Protein AF-A0A5N0GYJ6-F1 (afdb_monomer_lite)

Sequence (69 aa):
CADDGDRPKAVVAAAEPFLAAEALAEIEAGLAALGATGAGEQVHRLVVGSLPVASVLTVGLGQPRYEWP

Radius of gyration: 12.92 Å; chains: 1; bounding box: 40×25×29 Å

Structure (mmCIF, N/CA/C/O backbone):
data_AF-A0A5N0GYJ6-F1
#
_entry.id   AF-A0A5N0GYJ6-F1
#
loop_
_atom_site.group_PDB
_atom_site.id
_atom_site.type_symbol
_atom_site.label_atom_id
_atom_site.label_alt_id
_atom_site.label_comp_id
_atom_site.label_asym_id
_atom_site.label_entity_id
_atom_site.label_seq_id
_atom_site.pdbx_PDB_ins_code
_atom_site.Cartn_x
_atom_site.Cartn_y
_atom_site.Cartn_z
_atom_site.occupancy
_atom_site.B_iso_or_equiv
_atom_site.auth_seq_id
_atom_site.auth_comp_id
_atom_site.auth_asym_id
_atom_site.auth_atom_id
_atom_site.pdbx_PDB_model_num
ATOM 1 N N . CYS A 1 1 ? 28.183 -9.688 4.996 1.00 35.59 1 CYS A N 1
ATOM 2 C CA . CYS A 1 1 ? 27.020 -8.971 5.550 1.00 35.59 1 CYS A CA 1
ATOM 3 C C . CYS A 1 1 ? 26.328 -8.312 4.372 1.00 35.59 1 CYS A C 1
ATOM 5 O O . CYS A 1 1 ? 26.979 -7.511 3.719 1.00 35.59 1 CYS A O 1
ATOM 7 N N . ALA A 1 2 ? 25.137 -8.774 3.990 1.00 43.75 2 ALA A N 1
ATOM 8 C CA . ALA A 1 2 ? 24.443 -8.221 2.831 1.00 43.75 2 ALA A CA 1
ATOM 9 C C . ALA A 1 2 ? 23.890 -6.845 3.208 1.00 43.75 2 ALA A C 1
ATOM 11 O O . ALA A 1 2 ? 23.228 -6.709 4.235 1.00 43.75 2 ALA A O 1
ATOM 12 N N . ASP A 1 3 ? 24.247 -5.849 2.408 1.00 49.31 3 ASP A N 1
ATOM 13 C CA . ASP A 1 3 ? 23.720 -4.498 2.475 1.00 49.31 3 ASP A CA 1
ATOM 14 C C . ASP A 1 3 ? 22.237 -4.553 2.079 1.00 49.31 3 ASP A C 1
ATOM 16 O O . ASP A 1 3 ? 21.883 -4.676 0.910 1.00 49.31 3 ASP A O 1
ATOM 20 N N . ASP A 1 4 ? 21.365 -4.599 3.084 1.00 54.38 4 ASP A N 1
ATOM 21 C CA . ASP A 1 4 ? 19.905 -4.590 2.926 1.00 54.38 4 ASP A CA 1
ATOM 22 C C . ASP A 1 4 ? 19.361 -3.144 2.822 1.00 54.38 4 ASP A C 1
ATOM 24 O O . ASP A 1 4 ? 18.158 -2.909 2.897 1.00 54.38 4 ASP A O 1
ATOM 28 N N . GLY A 1 5 ? 20.261 -2.158 2.689 1.00 51.38 5 GLY A N 1
ATOM 29 C CA . GLY A 1 5 ? 19.971 -0.728 2.798 1.00 51.38 5 GLY A CA 1
ATOM 30 C C . GLY A 1 5 ? 19.529 -0.044 1.503 1.00 51.38 5 GLY A C 1
ATOM 31 O O . GLY A 1 5 ? 18.904 1.008 1.580 1.00 51.38 5 GLY A O 1
ATOM 32 N N . ASP A 1 6 ? 19.799 -0.637 0.335 1.00 55.72 6 ASP A N 1
ATOM 33 C CA . ASP A 1 6 ? 19.575 -0.002 -0.978 1.00 55.72 6 ASP A CA 1
ATOM 34 C C . ASP A 1 6 ? 18.567 -0.760 -1.864 1.00 55.72 6 ASP A C 1
ATOM 36 O O . ASP A 1 6 ? 18.625 -0.736 -3.093 1.00 55.72 6 ASP A O 1
ATOM 40 N N .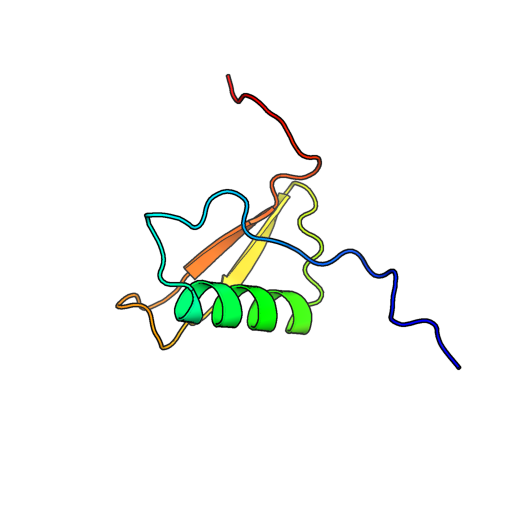 ARG A 1 7 ? 17.624 -1.498 -1.262 1.00 63.31 7 ARG A N 1
ATOM 41 C CA . ARG A 1 7 ? 16.531 -2.098 -2.040 1.00 63.31 7 ARG A CA 1
ATOM 42 C C . ARG A 1 7 ? 15.409 -1.072 -2.219 1.00 63.31 7 ARG A C 1
ATOM 44 O O . ARG A 1 7 ? 14.922 -0.543 -1.220 1.00 63.31 7 ARG A O 1
ATOM 51 N N . PRO A 1 8 ? 14.969 -0.792 -3.461 1.00 68.81 8 PRO A N 1
ATOM 52 C CA . PRO A 1 8 ? 13.915 0.183 -3.704 1.00 68.81 8 PRO A CA 1
ATOM 53 C C . PRO A 1 8 ? 12.638 -0.249 -2.980 1.00 68.81 8 PRO A C 1
ATOM 55 O O . PRO A 1 8 ? 12.126 -1.342 -3.220 1.00 68.81 8 PRO A O 1
ATOM 58 N N . LYS A 1 9 ? 12.138 0.610 -2.088 1.00 81.50 9 LYS A N 1
ATOM 59 C CA . LYS A 1 9 ? 10.903 0.397 -1.329 1.00 81.50 9 LYS A CA 1
ATOM 60 C C . LYS A 1 9 ? 9.820 1.333 -1.853 1.00 81.50 9 LYS A C 1
ATOM 62 O O . LYS A 1 9 ? 10.054 2.528 -2.015 1.00 81.50 9 LYS A O 1
ATOM 67 N N . ALA A 1 10 ? 8.629 0.791 -2.079 1.00 86.31 10 ALA A N 1
ATOM 68 C CA . ALA A 1 10 ? 7.463 1.589 -2.429 1.00 86.31 10 ALA A CA 1
ATOM 69 C C . ALA A 1 10 ? 7.083 2.551 -1.286 1.00 86.31 10 ALA A C 1
ATOM 71 O O . ALA A 1 10 ? 6.953 2.139 -0.132 1.00 86.31 10 ALA A O 1
ATOM 72 N N . VAL A 1 11 ? 6.865 3.818 -1.640 1.00 87.62 11 VAL A N 1
ATOM 73 C CA . VAL A 1 11 ? 6.375 4.887 -0.754 1.00 87.62 11 VAL A CA 1
ATOM 74 C C . VAL A 1 11 ? 5.073 5.427 -1.340 1.00 87.62 11 VAL A C 1
ATOM 76 O O . VAL A 1 11 ? 4.927 5.517 -2.563 1.00 87.62 11 VAL A O 1
ATOM 79 N N . VAL A 1 12 ? 4.105 5.769 -0.491 1.00 87.56 12 VAL A N 1
ATOM 80 C CA . VAL A 1 12 ? 2.805 6.279 -0.951 1.00 87.56 12 VAL A CA 1
ATOM 81 C C . VAL A 1 12 ? 2.927 7.766 -1.302 1.00 87.56 12 VAL A C 1
ATOM 83 O O . VAL A 1 12 ? 3.302 8.585 -0.471 1.00 87.56 12 VAL A O 1
ATOM 86 N N . ALA A 1 13 ? 2.592 8.127 -2.543 1.00 80.31 13 ALA A N 1
ATOM 87 C CA . ALA A 1 13 ? 2.923 9.435 -3.118 1.00 80.31 13 ALA A CA 1
ATOM 88 C C . ALA A 1 13 ? 2.139 10.642 -2.554 1.00 80.31 13 ALA A C 1
ATOM 90 O O . ALA A 1 13 ? 2.606 11.769 -2.684 1.00 80.31 13 ALA A O 1
ATOM 91 N N . ALA A 1 14 ? 0.952 10.442 -1.969 1.00 69.88 14 ALA A N 1
ATOM 92 C CA . ALA A 1 14 ? 0.083 11.540 -1.523 1.00 69.88 14 ALA A CA 1
ATOM 93 C C . ALA A 1 14 ? -0.875 11.093 -0.403 1.00 69.88 14 ALA A C 1
ATOM 95 O O . ALA A 1 14 ? -2.082 10.973 -0.606 1.00 69.88 14 ALA A O 1
ATOM 96 N N . ALA A 1 15 ? -0.324 10.774 0.769 1.00 67.56 15 ALA A N 1
ATOM 97 C CA . ALA A 1 15 ? -1.104 10.223 1.875 1.00 67.56 15 ALA A CA 1
ATOM 98 C C . ALA A 1 15 ? -1.880 11.283 2.676 1.00 67.56 15 ALA A C 1
ATOM 100 O O . ALA A 1 15 ? -3.015 11.027 3.064 1.00 67.56 15 ALA A O 1
ATOM 101 N N . GLU A 1 16 ? -1.328 12.478 2.895 1.00 67.44 16 GLU A N 1
ATOM 102 C CA . GLU A 1 16 ? -2.011 13.534 3.655 1.00 67.44 16 GLU A CA 1
ATOM 103 C C . GLU A 1 16 ? -2.739 14.522 2.730 1.00 67.44 16 GLU A C 1
ATOM 105 O O . GLU A 1 16 ? -2.194 14.895 1.688 1.00 67.44 16 GLU A O 1
ATOM 110 N N . PRO A 1 17 ? -3.963 14.968 3.081 1.00 70.44 17 PRO A N 1
ATOM 111 C CA . PRO A 1 17 ? -4.700 14.737 4.335 1.00 70.44 17 PRO A CA 1
ATOM 112 C C . PRO A 1 17 ? -5.636 13.505 4.325 1.00 70.44 17 PRO A C 1
ATOM 114 O O . PRO A 1 17 ? -6.529 13.403 5.163 1.00 70.44 17 PRO A O 1
ATOM 117 N N . PHE A 1 18 ? -5.505 12.597 3.354 1.00 79.75 18 PHE A N 1
ATOM 118 C CA . PHE A 1 18 ? -6.516 11.570 3.063 1.00 79.75 18 PHE A CA 1
ATOM 119 C C . PHE A 1 18 ? -6.411 10.296 3.916 1.00 79.75 18 PHE A C 1
ATOM 121 O O . PHE A 1 18 ? -7.411 9.604 4.108 1.00 79.75 18 PHE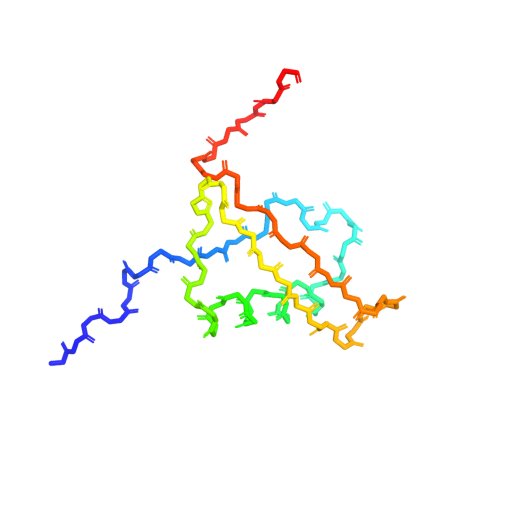 A O 1
ATOM 128 N N . LEU A 1 19 ? -5.218 9.975 4.414 1.00 84.25 19 LEU A N 1
ATOM 129 C CA . LEU A 1 19 ? -4.922 8.791 5.214 1.00 84.25 19 LEU A CA 1
ATOM 130 C C . LEU A 1 19 ? -4.220 9.197 6.508 1.00 84.25 19 LEU A C 1
ATOM 132 O O . LEU A 1 19 ? -3.314 10.027 6.507 1.00 84.25 19 LEU A O 1
ATOM 136 N N . ALA A 1 20 ? -4.619 8.571 7.614 1.00 88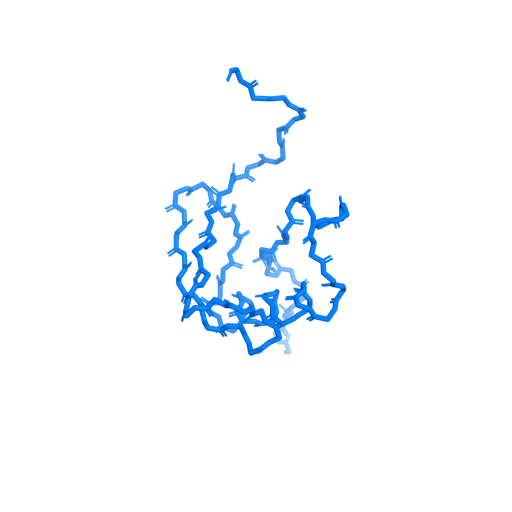.38 20 ALA A N 1
ATOM 137 C CA . ALA A 1 20 ? -3.915 8.712 8.881 1.00 88.38 20 ALA A CA 1
ATOM 138 C C . ALA A 1 20 ? -2.504 8.104 8.789 1.00 88.38 20 ALA A C 1
ATOM 140 O O . ALA A 1 20 ? -2.297 7.098 8.106 1.00 88.38 20 ALA A O 1
ATOM 141 N N . ALA A 1 21 ? -1.552 8.669 9.536 1.00 88.12 21 ALA A N 1
ATOM 142 C CA . ALA A 1 21 ? -0.161 8.208 9.555 1.00 88.12 21 ALA A CA 1
ATOM 143 C C . ALA A 1 21 ? -0.013 6.719 9.930 1.00 88.12 21 ALA A C 1
ATOM 145 O O . ALA A 1 21 ? 0.876 6.038 9.428 1.00 88.12 21 ALA A O 1
ATOM 146 N N . GLU A 1 22 ? -0.904 6.195 10.773 1.00 89.31 22 GLU A N 1
ATOM 147 C CA . GLU A 1 22 ? -0.909 4.780 11.156 1.00 89.31 22 GLU A CA 1
ATOM 148 C C . GLU A 1 22 ? -1.293 3.864 9.986 1.00 89.31 22 GLU A C 1
ATOM 150 O O . GLU A 1 22 ? -0.578 2.910 9.685 1.00 89.31 22 GLU A O 1
ATOM 155 N N . ALA A 1 23 ? -2.342 4.221 9.239 1.00 90.88 23 ALA A N 1
ATOM 156 C CA . ALA A 1 23 ? -2.730 3.496 8.031 1.00 90.88 23 ALA A CA 1
ATOM 157 C C . ALA A 1 23 ? -1.641 3.559 6.950 1.00 90.88 23 ALA A C 1
ATOM 159 O O . ALA A 1 23 ? -1.397 2.575 6.252 1.00 90.88 23 ALA A O 1
ATOM 160 N N . LEU A 1 24 ? -0.957 4.700 6.830 1.00 90.69 24 LEU A N 1
ATOM 161 C CA . LEU A 1 24 ? 0.178 4.862 5.927 1.00 90.69 24 LEU A CA 1
ATOM 162 C C . LEU A 1 24 ? 1.328 3.909 6.287 1.00 90.69 24 LEU A C 1
ATOM 164 O O . LEU A 1 24 ? 1.827 3.189 5.421 1.00 90.69 24 LEU A O 1
ATOM 168 N N . ALA A 1 25 ? 1.707 3.866 7.566 1.00 91.12 25 ALA A N 1
ATOM 169 C CA . ALA A 1 25 ? 2.764 2.986 8.052 1.00 91.12 25 ALA A CA 1
ATOM 170 C C . ALA A 1 25 ? 2.421 1.500 7.842 1.00 91.12 25 ALA A C 1
ATOM 172 O O . ALA A 1 25 ? 3.283 0.728 7.416 1.00 91.12 25 ALA A O 1
ATOM 173 N N . GLU A 1 26 ? 1.165 1.102 8.073 1.00 92.81 26 GLU A N 1
ATOM 174 C CA . GLU A 1 26 ? 0.689 -0.258 7.787 1.00 92.81 26 GLU A CA 1
ATOM 175 C C . GLU A 1 26 ? 0.794 -0.613 6.298 1.00 92.81 26 GLU A C 1
ATOM 177 O O . GLU A 1 26 ? 1.283 -1.694 5.954 1.00 92.81 26 GLU A O 1
ATOM 182 N N . ILE A 1 27 ? 0.377 0.292 5.404 1.00 92.50 27 ILE A N 1
ATOM 183 C CA . ILE A 1 27 ? 0.470 0.084 3.953 1.00 92.50 27 ILE A CA 1
ATOM 184 C C . ILE A 1 27 ? 1.930 -0.102 3.537 1.00 92.50 27 ILE A C 1
ATOM 186 O O . ILE A 1 27 ? 2.254 -1.075 2.857 1.00 92.50 27 ILE A O 1
ATOM 190 N N . GLU A 1 28 ? 2.828 0.789 3.957 1.00 92.12 28 GLU A N 1
ATOM 191 C CA . GLU A 1 28 ? 4.244 0.724 3.583 1.00 92.12 28 GLU A CA 1
ATOM 192 C C . GLU A 1 28 ? 4.966 -0.498 4.162 1.00 92.12 28 GLU A C 1
ATOM 194 O O . GLU A 1 28 ? 5.863 -1.051 3.516 1.00 92.12 28 GLU A O 1
ATOM 199 N N . ALA A 1 29 ? 4.584 -0.940 5.362 1.00 92.44 29 ALA A N 1
ATOM 200 C CA . ALA A 1 29 ? 5.079 -2.182 5.946 1.00 92.44 29 ALA A CA 1
ATOM 201 C C . ALA A 1 29 ? 4.608 -3.402 5.138 1.00 92.44 29 ALA A C 1
ATOM 203 O O . ALA A 1 29 ? 5.418 -4.273 4.808 1.00 92.44 29 ALA A O 1
ATOM 204 N N . GLY A 1 30 ? 3.327 -3.435 4.755 1.00 92.00 30 GLY A N 1
ATOM 205 C CA . GLY A 1 30 ? 2.769 -4.475 3.889 1.00 92.00 30 GLY A CA 1
ATOM 206 C C . GLY A 1 30 ? 3.442 -4.516 2.515 1.00 92.00 30 GLY A C 1
ATOM 207 O O . GLY A 1 30 ? 3.808 -5.586 2.032 1.00 92.00 30 GLY A O 1
ATOM 208 N N . LEU A 1 31 ? 3.685 -3.352 1.912 1.00 92.56 31 LEU A N 1
ATOM 209 C CA . LEU A 1 31 ? 4.400 -3.225 0.641 1.00 92.56 31 LEU A CA 1
ATOM 210 C C . LEU A 1 31 ? 5.848 -3.717 0.735 1.00 92.56 31 LEU A C 1
ATOM 212 O O . LEU A 1 31 ? 6.292 -4.466 -0.135 1.00 92.56 31 LEU A O 1
ATOM 216 N N . ALA A 1 32 ? 6.569 -3.359 1.800 1.00 90.75 32 ALA A N 1
ATOM 217 C CA . ALA A 1 32 ? 7.933 -3.838 2.019 1.00 90.75 32 ALA A CA 1
ATOM 218 C C . ALA A 1 32 ? 7.992 -5.365 2.169 1.00 90.75 32 ALA A C 1
ATOM 220 O O . ALA A 1 32 ? 8.864 -6.003 1.580 1.00 90.75 32 ALA A O 1
ATOM 221 N N . ALA A 1 33 ? 7.043 -5.963 2.897 1.00 91.00 33 ALA A N 1
ATOM 222 C CA . ALA A 1 33 ? 6.958 -7.416 3.057 1.00 91.00 33 ALA A CA 1
ATOM 223 C C . ALA A 1 33 ? 6.695 -8.147 1.727 1.00 91.00 33 ALA A C 1
ATOM 225 O O . ALA A 1 33 ? 7.145 -9.277 1.544 1.00 91.00 33 ALA A O 1
ATOM 226 N N . LEU A 1 34 ? 6.005 -7.494 0.786 1.00 89.25 34 LEU A N 1
ATOM 227 C CA . LEU A 1 34 ? 5.773 -8.001 -0.569 1.00 89.25 34 LEU A CA 1
ATOM 228 C C . LEU A 1 34 ? 6.924 -7.698 -1.545 1.00 89.25 34 LEU A C 1
ATOM 230 O O . LEU A 1 34 ? 6.844 -8.093 -2.708 1.00 89.25 34 LEU A O 1
ATOM 234 N N . GLY A 1 35 ? 7.976 -7.000 -1.105 1.00 89.06 35 GLY A N 1
ATOM 235 C CA . GLY A 1 35 ? 9.074 -6.567 -1.972 1.00 89.06 35 GLY A CA 1
ATOM 236 C C . GLY A 1 35 ? 8.648 -5.537 -3.022 1.00 89.06 35 GLY A C 1
ATOM 237 O O . GLY A 1 35 ? 9.243 -5.477 -4.097 1.00 89.06 35 GLY A O 1
ATOM 238 N N . ALA A 1 36 ? 7.600 -4.757 -2.744 1.00 89.56 36 ALA A N 1
ATOM 239 C CA . ALA A 1 36 ? 7.112 -3.740 -3.662 1.00 89.56 36 ALA A CA 1
ATOM 240 C C . ALA A 1 36 ? 8.126 -2.598 -3.793 1.00 89.56 36 ALA A C 1
ATOM 242 O O . ALA A 1 36 ? 8.597 -2.043 -2.796 1.00 89.56 36 ALA A O 1
ATOM 243 N N . THR A 1 37 ? 8.416 -2.216 -5.034 1.00 88.88 37 THR A N 1
ATOM 244 C CA . THR A 1 37 ? 9.438 -1.210 -5.354 1.00 88.88 37 THR A CA 1
ATOM 245 C C . THR A 1 37 ? 8.835 0.123 -5.787 1.00 88.88 37 THR A C 1
ATOM 247 O O . THR A 1 37 ? 9.531 1.132 -5.810 1.00 88.88 37 THR A O 1
ATOM 250 N N . GLY A 1 38 ? 7.541 0.141 -6.128 1.00 86.25 38 GLY A N 1
ATOM 251 C CA . GLY A 1 38 ? 6.856 1.311 -6.679 1.00 86.25 38 GLY A CA 1
ATOM 252 C C . GLY A 1 38 ? 7.079 1.482 -8.183 1.00 86.25 38 GLY A C 1
ATOM 253 O O . GLY A 1 38 ? 6.687 2.508 -8.741 1.00 86.25 38 GLY A O 1
ATOM 254 N N . ALA A 1 39 ? 7.687 0.491 -8.848 1.00 87.12 39 ALA A N 1
ATOM 255 C CA . ALA A 1 39 ? 7.866 0.495 -10.294 1.00 87.12 39 ALA A CA 1
ATOM 256 C C . ALA A 1 39 ? 6.514 0.595 -1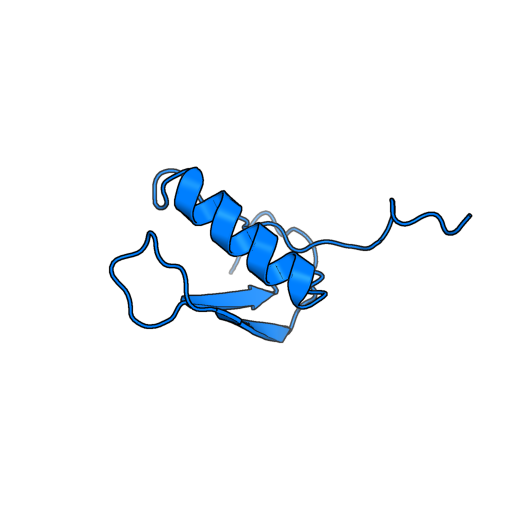1.015 1.00 87.12 39 ALA A C 1
ATOM 258 O O . ALA A 1 39 ? 5.491 0.134 -10.508 1.00 87.12 39 ALA A O 1
ATOM 259 N N . GLY A 1 40 ? 6.515 1.206 -12.202 1.00 86.62 40 GLY A N 1
ATOM 260 C CA . GLY A 1 40 ? 5.311 1.305 -13.025 1.00 86.62 40 GLY A CA 1
ATOM 261 C C . GLY A 1 40 ? 4.672 -0.068 -13.231 1.00 86.62 40 GLY A C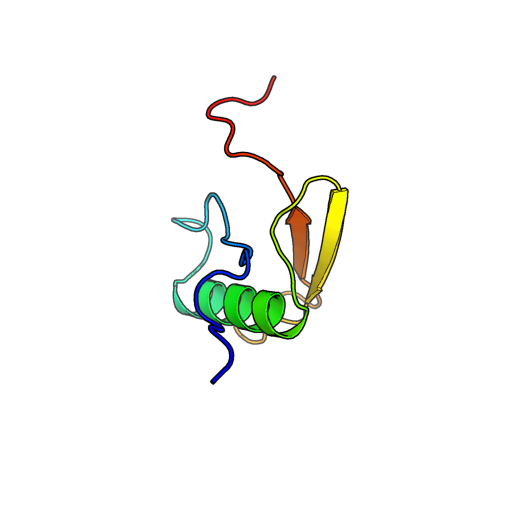 1
ATOM 262 O O . GLY A 1 40 ? 5.384 -1.066 -13.299 1.00 86.62 40 GLY A O 1
ATOM 263 N N . GLU A 1 41 ? 3.340 -0.110 -13.300 1.00 85.69 41 GLU A N 1
ATOM 264 C CA . GLU A 1 41 ? 2.553 -1.332 -13.561 1.00 85.69 41 GLU A CA 1
ATOM 265 C C . GLU A 1 41 ? 2.544 -2.360 -12.414 1.00 85.69 41 GLU A C 1
ATOM 267 O O . GLU A 1 41 ? 1.819 -3.354 -12.488 1.00 85.69 41 GLU A O 1
ATOM 272 N N . GLN A 1 42 ? 3.268 -2.119 -11.313 1.00 89.56 42 GLN A N 1
ATOM 273 C CA . GLN A 1 42 ? 3.133 -2.937 -10.109 1.00 89.56 42 GLN A CA 1
ATOM 274 C C . GLN A 1 42 ? 1.767 -2.715 -9.469 1.00 89.56 42 GLN A C 1
ATOM 276 O O . GLN A 1 42 ? 1.367 -1.585 -9.195 1.00 89.56 42 GLN A O 1
ATOM 281 N N . VAL A 1 43 ? 1.064 -3.804 -9.183 1.00 93.38 43 VAL A N 1
ATOM 282 C CA . VAL A 1 43 ? -0.223 -3.764 -8.496 1.00 93.38 43 VAL A CA 1
ATOM 283 C C . VAL A 1 43 ? -0.182 -4.749 -7.343 1.00 93.38 43 VAL A C 1
ATOM 285 O O . VAL A 1 43 ? 0.048 -5.941 -7.544 1.00 93.38 43 VAL A O 1
ATOM 288 N N . HIS A 1 44 ? -0.430 -4.251 -6.134 1.00 93.00 44 HIS A N 1
ATOM 289 C CA . HIS A 1 44 ? -0.517 -5.084 -4.938 1.00 93.00 44 HIS A CA 1
ATOM 290 C C . HIS A 1 44 ? -1.858 -4.883 -4.251 1.00 93.00 44 HIS A C 1
ATOM 292 O O . HIS A 1 44 ? -2.380 -3.771 -4.160 1.00 93.00 44 HIS A O 1
ATOM 298 N N . ARG A 1 45 ? -2.413 -5.990 -3.761 1.00 94.06 45 ARG A N 1
ATOM 299 C CA . ARG A 1 45 ? -3.612 -5.987 -2.934 1.00 94.06 45 ARG A CA 1
ATOM 300 C C . ARG A 1 45 ? -3.212 -6.247 -1.491 1.00 94.06 45 ARG A C 1
ATOM 302 O O . ARG A 1 45 ? -2.565 -7.251 -1.202 1.00 94.06 45 ARG A O 1
ATOM 309 N N . LEU A 1 46 ? -3.634 -5.357 -0.606 1.00 92.69 46 LEU A N 1
ATOM 310 C CA . LEU A 1 46 ? -3.343 -5.393 0.822 1.00 92.69 46 LEU A CA 1
ATOM 311 C C . LEU A 1 46 ? -4.647 -5.381 1.619 1.00 92.69 46 LEU A C 1
ATOM 313 O O . LEU A 1 46 ? -5.670 -4.856 1.169 1.00 92.69 46 LEU A O 1
ATOM 317 N N . VAL A 1 47 ? -4.596 -5.946 2.819 1.00 91.56 47 VAL A N 1
ATOM 318 C CA . VAL A 1 47 ? -5.615 -5.749 3.854 1.00 91.56 47 VAL A CA 1
ATOM 319 C C . VAL A 1 47 ? -4.972 -4.869 4.917 1.00 91.56 47 VAL A C 1
ATOM 321 O O . VAL A 1 47 ? -3.916 -5.223 5.432 1.00 91.56 47 VAL A O 1
ATOM 324 N N . VAL A 1 48 ? -5.582 -3.718 5.194 1.00 89.81 48 VAL A N 1
ATOM 325 C CA . VAL A 1 48 ? -5.073 -2.706 6.130 1.00 89.81 48 VAL A CA 1
ATOM 326 C C . VAL A 1 48 ? -6.101 -2.577 7.240 1.00 89.81 48 VAL A C 1
ATOM 328 O O . VAL A 1 48 ? -7.239 -2.194 6.969 1.00 89.81 48 VAL A O 1
ATOM 331 N N . GLY A 1 49 ? -5.729 -2.965 8.458 1.00 88.62 49 GLY A N 1
ATOM 332 C CA . GLY A 1 49 ? -6.684 -3.142 9.555 1.00 88.62 49 GLY A CA 1
ATOM 333 C C . GLY A 1 49 ? -7.244 -1.823 10.078 1.00 88.62 49 GLY A C 1
ATOM 334 O O . GLY A 1 49 ? -8.386 -1.774 10.530 1.00 88.62 49 GLY A O 1
ATOM 335 N N . SER A 1 50 ? -6.462 -0.749 9.974 1.00 87.19 50 SER A N 1
ATOM 336 C CA . SER A 1 50 ? -6.856 0.602 10.387 1.00 87.19 50 SER A CA 1
ATOM 337 C C . SER A 1 50 ? -7.823 1.307 9.433 1.00 87.19 50 SER A C 1
ATOM 339 O O . SER A 1 50 ? -8.385 2.339 9.801 1.00 87.19 50 SER A O 1
ATOM 341 N N . LEU A 1 51 ? -8.058 0.780 8.224 1.00 88.88 51 LEU A N 1
ATOM 342 C CA . LEU A 1 51 ? -8.963 1.392 7.249 1.00 88.88 51 LEU A CA 1
ATOM 343 C C . LEU A 1 51 ? -10.328 0.686 7.211 1.00 88.88 51 LEU A C 1
ATOM 345 O O . LEU A 1 51 ? -10.391 -0.542 7.247 1.00 88.88 51 LEU A O 1
ATOM 349 N N . PRO A 1 52 ? -11.444 1.425 7.047 1.00 89.25 52 PRO A N 1
ATOM 350 C CA . PRO A 1 52 ? -12.794 0.859 6.995 1.00 89.25 52 PRO A CA 1
ATOM 351 C C . PRO A 1 52 ? -13.119 0.246 5.618 1.00 89.25 52 PRO A C 1
ATOM 353 O O . PRO A 1 52 ? -14.207 0.438 5.077 1.00 89.25 52 PRO A O 1
ATOM 356 N N . VAL A 1 53 ? -12.167 -0.461 5.008 1.00 90.50 53 VAL A N 1
ATOM 357 C CA . VAL A 1 53 ? -12.305 -1.078 3.683 1.00 90.50 53 VAL A CA 1
ATOM 358 C C . VAL A 1 53 ? -11.826 -2.524 3.717 1.00 90.50 53 VAL A C 1
ATOM 360 O O . VAL A 1 53 ? -10.877 -2.867 4.412 1.00 90.50 53 VAL A O 1
ATOM 363 N N . ALA A 1 54 ? -12.458 -3.391 2.925 1.00 90.44 54 ALA A N 1
ATOM 364 C CA . ALA A 1 54 ? -12.100 -4.810 2.884 1.00 90.44 54 ALA A CA 1
ATOM 365 C C . ALA A 1 54 ? -10.768 -5.086 2.160 1.00 90.44 54 ALA A C 1
ATOM 367 O O . ALA A 1 54 ? -10.147 -6.127 2.374 1.00 90.44 54 ALA A O 1
ATOM 368 N N . SER A 1 55 ? -10.341 -4.192 1.264 1.00 91.00 55 SER A N 1
ATOM 369 C CA . SER A 1 55 ? -9.038 -4.294 0.606 1.00 91.00 55 SER A CA 1
ATOM 370 C C . SER A 1 55 ? -8.568 -2.969 0.031 1.00 91.00 55 SER A C 1
ATOM 372 O O . SER A 1 55 ? 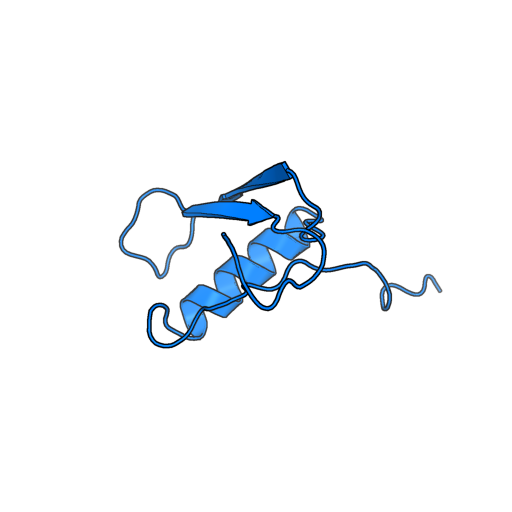-9.372 -2.199 -0.492 1.00 91.00 55 SER A O 1
ATOM 374 N N . VAL A 1 56 ? -7.253 -2.776 0.052 1.00 92.69 56 VAL A N 1
ATOM 375 C CA . VAL A 1 56 ? -6.536 -1.652 -0.549 1.00 92.69 56 VAL A CA 1
ATOM 376 C C . VAL A 1 56 ? -5.795 -2.149 -1.786 1.00 92.69 56 VAL A C 1
ATOM 378 O O . VAL A 1 56 ? -5.135 -3.188 -1.742 1.00 92.69 56 VAL A O 1
ATOM 381 N N . LEU A 1 57 ? -5.914 -1.415 -2.891 1.00 93.69 57 LEU A N 1
ATOM 382 C CA . LEU A 1 57 ? -5.165 -1.663 -4.119 1.00 93.69 57 LEU A CA 1
ATOM 383 C C . LEU A 1 57 ? -4.121 -0.560 -4.287 1.00 93.69 57 LEU A C 1
ATOM 385 O O . LEU A 1 57 ? -4.475 0.607 -4.441 1.00 93.69 57 LEU A O 1
ATOM 389 N N . THR A 1 58 ? -2.845 -0.922 -4.266 1.00 92.19 58 THR A N 1
ATOM 390 C CA . THR A 1 58 ? -1.742 0.015 -4.498 1.00 92.19 58 THR A CA 1
ATOM 391 C C . THR A 1 58 ? -1.254 -0.125 -5.932 1.00 92.19 58 THR A C 1
ATOM 393 O O . THR A 1 58 ? -0.997 -1.247 -6.375 1.00 92.19 58 THR A O 1
ATOM 396 N N . VAL A 1 59 ? -1.086 0.999 -6.629 1.00 91.69 59 VAL A N 1
ATOM 397 C CA . VAL A 1 59 ? -0.584 1.043 -8.007 1.00 91.69 59 VAL A CA 1
ATOM 398 C C . VAL A 1 59 ? 0.766 1.748 -8.026 1.00 91.69 59 VAL A C 1
ATOM 400 O O . VAL A 1 59 ? 0.899 2.873 -7.546 1.00 91.69 59 VAL A O 1
ATOM 403 N N . GLY A 1 60 ? 1.770 1.077 -8.577 1.00 91.31 60 GLY A N 1
ATOM 404 C CA . GLY A 1 60 ? 3.103 1.614 -8.768 1.00 91.31 60 GLY A CA 1
ATOM 405 C C . GLY A 1 60 ? 3.101 2.680 -9.856 1.00 91.31 60 GLY A C 1
ATOM 406 O O . GLY A 1 60 ? 2.744 2.429 -11.009 1.00 91.31 60 GLY A O 1
ATOM 407 N N . LEU A 1 61 ? 3.492 3.893 -9.473 1.00 87.81 61 LEU A N 1
ATOM 408 C CA . LEU A 1 61 ? 3.524 5.051 -10.364 1.00 87.81 61 LEU A CA 1
ATOM 409 C C . LEU A 1 61 ? 4.840 5.154 -11.146 1.00 87.81 61 LEU A C 1
ATOM 411 O O . LEU A 1 61 ? 4.936 5.975 -12.059 1.00 87.81 61 LEU A O 1
ATOM 415 N N . GLY A 1 62 ? 5.843 4.329 -10.840 1.00 85.94 62 GLY A N 1
ATOM 416 C CA . GLY A 1 62 ? 7.174 4.429 -11.425 1.00 85.94 62 GLY A CA 1
ATOM 417 C C . GLY A 1 62 ? 7.924 5.663 -10.928 1.00 85.94 62 GLY A C 1
ATOM 418 O O . GLY A 1 62 ? 7.789 6.061 -9.774 1.00 85.94 62 GLY A O 1
ATOM 419 N N . GLN A 1 63 ? 8.743 6.258 -11.797 1.00 81.31 63 GLN A N 1
ATOM 420 C CA . GLN A 1 63 ? 9.528 7.441 -11.443 1.00 81.31 63 GLN A CA 1
ATOM 421 C C . GLN A 1 63 ? 8.627 8.609 -10.998 1.00 81.31 63 GLN A C 1
ATOM 423 O O . GLN A 1 63 ? 7.554 8.794 -11.587 1.00 81.31 63 GLN A O 1
ATOM 428 N N . PRO A 1 64 ? 9.056 9.404 -9.993 1.00 74.12 64 PRO A N 1
ATOM 429 C CA . PRO A 1 64 ? 8.304 10.560 -9.531 1.00 74.12 64 PRO A CA 1
ATOM 430 C C . PRO A 1 64 ? 8.027 11.498 -10.698 1.00 74.12 64 PRO A C 1
ATOM 432 O O . PRO A 1 64 ? 8.937 11.949 -11.393 1.00 74.12 64 PRO A O 1
ATOM 435 N N . ARG A 1 65 ? 6.750 11.785 -10.909 1.00 67.06 65 ARG A N 1
ATOM 436 C CA . ARG A 1 65 ? 6.274 12.706 -11.932 1.00 67.06 65 ARG A CA 1
ATOM 437 C C . ARG A 1 65 ? 5.468 13.784 -11.237 1.00 67.06 65 ARG A C 1
ATOM 439 O O . ARG A 1 65 ? 4.565 13.480 -10.465 1.00 67.06 65 ARG A O 1
ATOM 446 N N . TYR A 1 66 ? 5.873 15.029 -11.464 1.00 63.00 66 TYR A N 1
ATOM 447 C CA . TYR A 1 66 ? 5.315 16.198 -10.787 1.00 63.00 66 TYR A CA 1
ATOM 448 C C . TYR A 1 66 ? 3.913 16.556 -11.307 1.00 63.00 66 TYR A C 1
ATOM 450 O O . TYR A 1 66 ? 3.154 17.218 -10.611 1.00 63.00 66 TYR A O 1
ATOM 458 N N . GLU A 1 67 ? 3.544 16.072 -12.497 1.00 58.72 67 GLU A N 1
ATOM 459 C CA . GLU A 1 67 ? 2.252 16.339 -13.125 1.00 58.72 67 GLU A CA 1
ATOM 460 C C . GLU A 1 67 ? 1.791 15.130 -13.954 1.00 58.72 67 GLU A C 1
ATOM 462 O O . GLU A 1 67 ? 2.606 14.421 -14.556 1.00 58.72 67 GLU A O 1
ATOM 467 N N . TRP A 1 68 ? 0.481 14.886 -13.953 1.00 61.38 68 TRP A N 1
ATOM 468 C CA . TRP A 1 68 ? -0.193 13.889 -14.786 1.00 61.38 68 TRP A CA 1
ATOM 469 C C . TRP A 1 68 ? -1.064 14.625 -15.821 1.00 61.38 68 TRP A C 1
ATOM 471 O O . TRP A 1 68 ? -1.662 15.632 -15.444 1.00 61.38 68 TRP A O 1
ATOM 481 N N . PRO A 1 69 ? -1.121 14.177 -17.093 1.00 60.03 69 PRO A N 1
ATOM 482 C CA . PRO A 1 69 ? -1.981 14.775 -18.119 1.00 60.03 69 PRO A CA 1
ATOM 483 C C . PRO A 1 69 ? -3.476 14.526 -17.882 1.00 60.03 69 PRO A C 1
ATOM 485 O O . PRO A 1 69 ? -3.817 13.519 -17.216 1.00 60.03 69 PRO A O 1
#

Foldseek 3Di:
DDCPPPQQFDADDQQPPPHDPQQRVQVSVVRVVVSHRLAAPDWDWDQGPPDPDRIDIDGRPHDDDPDDD

pLDDT: mean 81.64, std 14.06, range [35.59, 94.06]

Secondary structure (DSSP, 8-state):
----S-S-----TT-TTTS-HHHHHHHHHHHHHTT----TT-EEEE--TTSSSS-EEEE---S--S---